Protein AF-A0A3D3ZYC6-F1 (afdb_monomer_lite)

Structure (mmCIF, N/CA/C/O backbone):
data_AF-A0A3D3ZYC6-F1
#
_entry.id   AF-A0A3D3ZYC6-F1
#
loop_
_atom_site.group_PDB
_atom_site.id
_atom_site.type_symbol
_atom_site.label_atom_id
_atom_site.label_alt_id
_atom_site.label_comp_id
_atom_site.label_asym_id
_atom_site.label_entity_id
_atom_site.label_seq_id
_atom_site.pdbx_PDB_ins_code
_atom_site.Cartn_x
_atom_site.Cartn_y
_atom_site.Cartn_z
_atom_site.occupancy
_atom_site.B_iso_or_equiv
_atom_site.auth_seq_id
_atom_site.auth_comp_id
_atom_site.auth_asym_id
_atom_site.auth_atom_id
_atom_site.pdbx_PDB_model_num
ATOM 1 N N . MET A 1 1 ? -6.876 19.469 -10.656 1.00 33.78 1 MET A N 1
ATOM 2 C CA . MET A 1 1 ? -7.066 18.204 -11.402 1.00 33.78 1 MET A CA 1
ATOM 3 C C . MET A 1 1 ? -5.929 17.223 -11.086 1.00 33.78 1 MET A C 1
ATOM 5 O O . MET A 1 1 ? -5.164 16.897 -11.973 1.00 33.78 1 MET A O 1
ATOM 9 N N . GLY A 1 2 ? -5.763 16.805 -9.823 1.00 39.59 2 GLY A N 1
ATOM 10 C CA . GLY A 1 2 ? -4.614 15.968 -9.406 1.00 39.59 2 GLY A CA 1
ATOM 11 C C . GLY A 1 2 ? -4.971 14.742 -8.560 1.00 39.59 2 GLY A C 1
ATOM 12 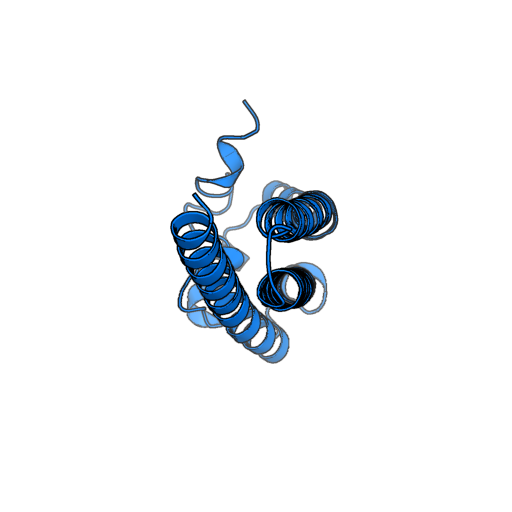O O . GLY A 1 2 ? -4.149 13.850 -8.415 1.00 39.59 2 GLY A O 1
ATOM 13 N N . ALA A 1 3 ? -6.202 14.671 -8.039 1.00 33.22 3 ALA A N 1
ATOM 14 C CA . ALA A 1 3 ? -6.687 13.525 -7.266 1.00 33.22 3 ALA A CA 1
ATOM 15 C C . ALA A 1 3 ? -7.399 12.465 -8.133 1.00 33.22 3 ALA A C 1
ATOM 17 O O . ALA A 1 3 ? -7.475 11.310 -7.737 1.00 33.22 3 ALA A O 1
ATOM 18 N N . MET A 1 4 ? -7.888 12.827 -9.330 1.00 34.09 4 MET A N 1
ATOM 19 C CA . MET A 1 4 ? -8.551 11.867 -10.230 1.00 34.09 4 MET A CA 1
ATOM 20 C C . MET A 1 4 ? -7.578 10.916 -10.946 1.00 34.09 4 MET A C 1
ATOM 22 O O . MET A 1 4 ? -8.004 9.878 -11.424 1.00 34.09 4 MET A O 1
ATOM 26 N N . THR A 1 5 ? -6.274 11.203 -10.961 1.00 46.25 5 THR A N 1
ATOM 27 C CA . THR A 1 5 ? -5.237 10.328 -11.544 1.00 46.25 5 THR A CA 1
ATOM 28 C C . THR A 1 5 ? -4.778 9.191 -10.629 1.00 46.25 5 THR A C 1
ATOM 30 O O . THR A 1 5 ? -4.029 8.337 -11.079 1.00 46.25 5 THR A O 1
ATOM 33 N N . TYR A 1 6 ? -5.216 9.160 -9.365 1.00 44.06 6 TYR A N 1
ATOM 34 C CA . TYR A 1 6 ? -4.921 8.055 -8.440 1.00 44.06 6 TYR A CA 1
ATOM 35 C C . TYR A 1 6 ? -5.923 6.895 -8.539 1.00 44.06 6 TYR A C 1
ATOM 37 O O . TYR A 1 6 ? -5.631 5.805 -8.072 1.00 44.06 6 TYR A O 1
ATOM 45 N N . LEU A 1 7 ? -7.112 7.119 -9.114 1.00 44.06 7 LEU A N 1
ATOM 46 C CA . LEU A 1 7 ? -8.215 6.141 -9.127 1.00 44.06 7 LEU A CA 1
ATOM 47 C C . LEU A 1 7 ? -8.547 5.599 -10.522 1.00 44.06 7 LEU A C 1
ATOM 49 O O . LEU A 1 7 ? -9.369 4.697 -10.659 1.00 44.06 7 LEU A O 1
ATOM 53 N N . THR A 1 8 ? -7.908 6.125 -11.561 1.00 48.75 8 THR A N 1
ATOM 54 C CA . THR A 1 8 ? -8.037 5.631 -12.931 1.00 48.75 8 THR A CA 1
ATOM 55 C C . THR A 1 8 ? -6.655 5.543 -13.536 1.00 48.75 8 THR A C 1
ATOM 57 O O . THR A 1 8 ? -5.907 6.507 -13.398 1.00 48.75 8 THR A O 1
ATOM 60 N N . VAL A 1 9 ? -6.371 4.402 -14.178 1.00 56.62 9 VAL A N 1
ATOM 61 C CA . VAL A 1 9 ? -5.303 4.144 -15.158 1.00 56.62 9 VAL A CA 1
ATOM 62 C C . VAL A 1 9 ? -4.251 5.244 -15.215 1.00 56.62 9 VAL A C 1
ATOM 64 O O . VAL A 1 9 ? -4.515 6.329 -15.739 1.00 56.62 9 VAL A O 1
ATOM 67 N N . LEU A 1 10 ? -3.045 4.931 -14.740 1.00 65.00 10 LEU A N 1
ATOM 68 C CA . LEU A 1 10 ? -1.876 5.786 -14.901 1.00 65.00 10 LEU A CA 1
ATOM 69 C C . LEU A 1 10 ? -1.770 6.207 -16.386 1.00 65.00 10 LEU A C 1
ATOM 71 O O . LEU A 1 10 ? -1.558 5.341 -17.243 1.00 65.00 10 LEU A O 1
ATOM 75 N N . PRO A 1 11 ? -1.964 7.498 -16.733 1.00 66.69 11 PRO A N 1
ATOM 76 C CA . PRO A 1 11 ? -1.914 7.932 -18.122 1.00 66.69 11 PRO A CA 1
ATOM 77 C C . PRO A 1 11 ? -0.541 7.599 -18.704 1.00 66.69 11 PRO A C 1
ATOM 79 O O . PRO A 1 11 ? 0.480 7.997 -18.146 1.00 66.69 11 PRO A O 1
ATOM 82 N N . GLY A 1 12 ? -0.520 6.846 -19.804 1.00 71.50 12 GLY A N 1
ATOM 83 C CA . GLY A 1 12 ? 0.717 6.332 -20.391 1.00 71.50 12 GLY A CA 1
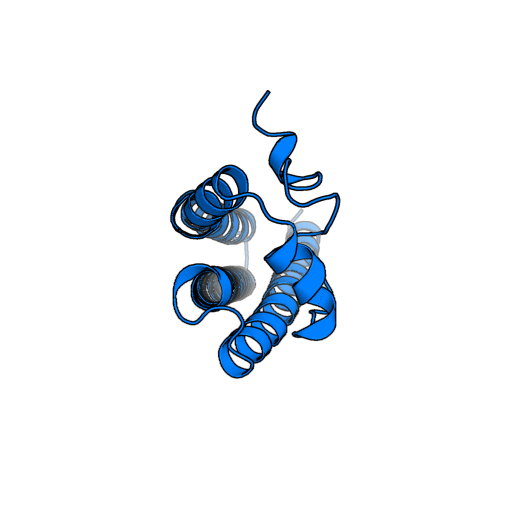ATOM 84 C C . GLY A 1 12 ? 1.121 4.933 -19.922 1.00 71.50 12 GLY A C 1
ATOM 85 O O . GLY A 1 12 ? 2.309 4.648 -19.960 1.00 71.50 12 GLY A O 1
ATOM 86 N N . ALA A 1 13 ? 0.175 4.097 -19.478 1.00 76.12 13 ALA A N 1
ATOM 87 C CA . ALA A 1 13 ? 0.337 2.649 -19.280 1.00 76.12 13 ALA A CA 1
ATOM 88 C C . ALA A 1 13 ? -0.701 1.825 -20.084 1.00 76.12 13 ALA A C 1
ATOM 90 O O . ALA A 1 13 ? -1.139 0.769 -19.637 1.00 76.12 13 ALA A O 1
ATOM 91 N N . ASP A 1 14 ? -1.165 2.349 -21.226 1.00 81.50 14 ASP A N 1
ATOM 92 C CA . ASP A 1 14 ? -2.146 1.726 -22.138 1.00 81.50 14 ASP A CA 1
ATOM 93 C C . ASP A 1 14 ? -3.381 1.091 -21.472 1.00 81.50 14 ASP A C 1
ATOM 95 O O . ASP A 1 14 ? -3.861 0.040 -21.886 1.00 81.50 14 ASP A O 1
ATOM 99 N N . TRP A 1 15 ? -3.945 1.742 -20.448 1.00 78.81 15 TRP A N 1
ATOM 100 C CA . TRP A 1 15 ? -5.125 1.234 -19.725 1.00 78.81 15 TRP A CA 1
ATOM 101 C C . TRP A 1 15 ? -4.895 -0.006 -18.861 1.00 78.81 15 TRP A C 1
ATOM 103 O O . TRP A 1 15 ? -5.851 -0.534 -18.292 1.00 78.81 15 TRP A O 1
ATOM 113 N N . HIS A 1 16 ? -3.643 -0.418 -18.665 1.00 85.31 16 HIS A N 1
ATOM 114 C CA . HIS A 1 16 ? -3.300 -1.458 -17.707 1.00 85.31 16 HIS A CA 1
ATOM 115 C C . HIS A 1 16 ? -3.315 -0.937 -16.267 1.00 85.31 16 HIS A C 1
ATOM 117 O O . HIS A 1 16 ? -2.916 0.194 -15.975 1.00 85.31 16 HIS A O 1
ATOM 123 N N . TRP A 1 17 ? -3.785 -1.792 -15.359 1.00 84.25 17 TRP A N 1
ATOM 124 C CA . TRP A 1 17 ? -3.798 -1.498 -13.934 1.00 84.25 17 TRP A CA 1
ATOM 125 C C . TRP A 1 17 ? -2.381 -1.554 -13.359 1.00 84.25 17 TRP A C 1
ATOM 127 O O . TRP A 1 17 ? -1.625 -2.469 -13.694 1.00 84.25 17 TRP A O 1
ATOM 137 N N . PRO A 1 18 ? -2.014 -0.598 -12.489 1.00 89.00 18 PRO A N 1
ATOM 138 C CA . PRO A 1 18 ? -0.794 -0.709 -11.713 1.00 89.00 18 PRO A CA 1
ATOM 139 C C . PRO A 1 18 ? -0.868 -1.895 -10.732 1.00 89.00 18 PRO A C 1
ATOM 141 O O . PRO A 1 18 ? -1.964 -2.241 -10.277 1.00 89.00 18 PRO A O 1
ATOM 144 N N . PRO A 1 19 ? 0.278 -2.505 -10.382 1.00 91.12 19 PRO A N 1
ATOM 145 C CA . PRO A 1 19 ? 0.326 -3.727 -9.578 1.00 91.12 19 PRO A CA 1
ATOM 146 C C . PRO A 1 19 ? -0.418 -3.631 -8.234 1.00 91.12 19 PRO A C 1
ATOM 148 O O . PRO A 1 19 ? -1.109 -4.566 -7.831 1.00 91.12 19 PRO A O 1
ATOM 151 N N . ASP A 1 20 ? -0.360 -2.474 -7.579 1.00 88.44 20 ASP A N 1
ATOM 152 C CA . ASP A 1 20 ? -0.947 -2.201 -6.264 1.00 88.44 20 ASP A CA 1
ATOM 153 C C . ASP A 1 20 ? -2.488 -2.204 -6.234 1.00 88.44 20 ASP A C 1
ATOM 155 O O . ASP A 1 20 ? -3.071 -2.233 -5.146 1.00 88.44 20 ASP A O 1
ATOM 159 N N . PHE A 1 21 ? -3.150 -2.239 -7.400 1.00 87.81 21 PHE A N 1
ATOM 160 C CA . PHE A 1 21 ? -4.613 -2.316 -7.544 1.00 87.81 21 PHE A CA 1
ATOM 161 C C . PHE A 1 21 ? -5.150 -3.742 -7.729 1.00 87.81 21 PHE A C 1
ATOM 163 O O . PHE A 1 21 ? -6.365 -3.956 -7.764 1.00 87.81 21 PHE A O 1
ATOM 170 N N . HIS A 1 22 ? -4.278 -4.742 -7.832 1.00 90.00 22 HIS A N 1
ATOM 171 C CA . HIS A 1 22 ? -4.683 -6.133 -7.999 1.00 90.00 22 HIS A CA 1
ATOM 172 C C . HIS A 1 22 ? -5.039 -6.762 -6.644 1.00 90.00 22 HIS A C 1
ATOM 174 O O . HIS A 1 22 ? -4.189 -7.344 -5.973 1.00 90.00 22 HIS A O 1
ATOM 180 N N . LEU A 1 23 ? -6.314 -6.687 -6.240 1.00 86.88 23 LEU A N 1
ATOM 181 C CA . LEU A 1 23 ? -6.787 -7.181 -4.931 1.00 86.88 23 LEU A CA 1
ATOM 182 C C . LEU A 1 23 ? -6.403 -8.638 -4.629 1.00 86.88 23 LEU A C 1
ATOM 184 O O . LEU A 1 23 ? -6.118 -8.984 -3.485 1.00 86.88 23 LEU A O 1
ATOM 188 N N . THR A 1 24 ? -6.426 -9.497 -5.647 1.00 89.88 24 THR A N 1
ATOM 189 C CA . THR A 1 24 ? -6.095 -10.926 -5.535 1.00 89.88 24 THR A CA 1
ATOM 190 C C . THR A 1 24 ? -4.622 -11.218 -5.823 1.00 89.88 24 THR A C 1
ATOM 192 O O . THR A 1 24 ? -4.253 -12.377 -5.988 1.00 89.88 24 THR A O 1
ATOM 195 N N . GLY A 1 25 ? -3.795 -10.176 -5.919 1.00 90.31 25 GLY A N 1
ATOM 196 C CA . GLY A 1 25 ? -2.423 -10.256 -6.393 1.00 90.31 25 GLY A CA 1
ATOM 197 C C . GLY A 1 25 ? -2.321 -10.462 -7.909 1.00 90.31 25 GLY A C 1
ATOM 198 O O . GLY A 1 25 ? -3.313 -10.455 -8.642 1.00 90.31 25 GLY A O 1
ATOM 199 N N . TYR A 1 26 ? -1.086 -10.613 -8.373 1.00 93.19 26 TYR A N 1
ATOM 200 C CA . TYR A 1 26 ? -0.692 -10.764 -9.776 1.00 93.19 26 TYR A CA 1
ATOM 201 C C . TYR A 1 26 ? 0.553 -11.652 -9.907 1.00 93.19 26 TYR A C 1
ATOM 203 O O . TYR A 1 26 ? 1.192 -11.987 -8.923 1.00 93.19 26 TYR A O 1
ATOM 211 N N . ASP A 1 27 ? 0.926 -12.015 -11.120 1.00 92.12 27 ASP A N 1
ATOM 212 C CA . ASP A 1 27 ? 2.170 -12.714 -11.435 1.00 92.12 27 ASP A CA 1
ATOM 213 C C . ASP A 1 27 ? 2.951 -11.955 -12.518 1.00 92.12 27 ASP A C 1
ATOM 215 O O . ASP A 1 27 ? 2.525 -10.907 -13.013 1.00 92.12 27 ASP A O 1
ATOM 219 N N . ALA A 1 28 ? 4.112 -12.485 -12.905 1.00 89.81 28 ALA A N 1
ATOM 220 C CA . ALA A 1 28 ? 4.941 -11.856 -13.926 1.00 89.81 28 ALA A CA 1
ATOM 221 C C . ALA A 1 28 ? 4.233 -11.758 -15.289 1.00 89.81 28 ALA A C 1
ATOM 223 O O . ALA A 1 28 ? 4.447 -10.792 -16.019 1.00 89.81 28 ALA A O 1
ATOM 224 N N . GLN A 1 29 ? 3.375 -12.726 -15.633 1.00 90.81 29 GLN A N 1
ATOM 225 C CA . GLN A 1 29 ? 2.670 -12.741 -16.916 1.00 90.81 29 GLN A CA 1
ATOM 226 C C . GLN A 1 29 ? 1.576 -11.675 -16.972 1.00 90.81 29 GLN A C 1
ATOM 228 O O . GLN A 1 29 ? 1.454 -10.963 -17.966 1.00 90.81 29 GLN A O 1
ATOM 233 N N . SER A 1 30 ? 0.803 -11.540 -15.900 1.00 90.19 30 SER A N 1
ATOM 234 C CA . SER A 1 30 ? -0.291 -10.575 -15.794 1.00 90.19 30 SER A CA 1
ATOM 235 C C . SER A 1 30 ? 0.195 -9.136 -15.643 1.00 90.19 30 SER A C 1
ATOM 237 O O . SER A 1 30 ? -0.500 -8.234 -16.111 1.00 90.19 30 SER A O 1
ATOM 239 N N . ILE A 1 31 ? 1.385 -8.904 -15.070 1.00 91.62 31 ILE A N 1
ATOM 240 C CA . ILE A 1 31 ? 1.952 -7.553 -14.932 1.00 91.62 31 ILE A CA 1
ATOM 241 C C . ILE A 1 31 ? 2.849 -7.121 -16.101 1.00 91.62 31 ILE A C 1
ATOM 243 O O . ILE A 1 31 ? 3.072 -5.925 -16.295 1.00 91.62 31 ILE A O 1
ATOM 247 N N . ALA A 1 32 ? 3.330 -8.058 -16.926 1.00 90.94 32 ALA A N 1
ATOM 248 C CA . ALA A 1 32 ? 4.171 -7.744 -18.082 1.00 90.94 32 ALA A CA 1
ATOM 249 C C . ALA A 1 32 ? 3.551 -6.714 -19.052 1.00 90.94 32 ALA A C 1
ATOM 251 O O . ALA A 1 32 ? 4.284 -5.823 -19.482 1.00 90.94 32 ALA A O 1
ATOM 252 N N . PRO A 1 33 ? 2.242 -6.750 -19.384 1.00 90.38 33 PRO A N 1
ATOM 253 C CA . PRO A 1 33 ? 1.630 -5.727 -20.232 1.00 90.38 33 PRO A CA 1
ATOM 254 C C . PRO A 1 33 ? 1.764 -4.315 -19.653 1.00 90.38 33 PRO A C 1
ATOM 256 O O . PRO A 1 33 ? 2.159 -3.402 -20.370 1.00 90.38 33 PRO A O 1
ATOM 259 N N . PHE A 1 34 ? 1.538 -4.145 -18.345 1.00 90.19 34 PHE A N 1
ATOM 260 C CA . PHE A 1 34 ? 1.744 -2.866 -17.659 1.00 90.19 34 PHE A CA 1
ATOM 261 C C . PHE A 1 34 ? 3.212 -2.430 -17.719 1.00 90.19 34 PHE A C 1
ATOM 263 O O . PHE A 1 34 ? 3.510 -1.307 -18.122 1.00 90.19 34 PHE A O 1
ATOM 270 N N . ALA A 1 35 ? 4.134 -3.327 -17.359 1.00 89.38 35 ALA A N 1
ATOM 271 C CA . ALA A 1 35 ? 5.564 -3.025 -17.320 1.00 89.38 35 ALA A CA 1
ATOM 272 C C . ALA A 1 35 ? 6.146 -2.676 -18.702 1.00 89.38 35 ALA A C 1
ATOM 274 O O . ALA A 1 35 ? 7.085 -1.887 -18.787 1.00 89.38 35 ALA A O 1
ATOM 275 N N . ASN A 1 36 ? 5.577 -3.232 -19.775 1.00 89.56 36 ASN A N 1
ATOM 276 C CA . ASN A 1 36 ? 5.995 -2.968 -21.151 1.00 89.56 36 ASN A CA 1
ATOM 277 C C . ASN A 1 36 ? 5.328 -1.724 -21.754 1.00 89.56 36 ASN A C 1
ATOM 279 O O . ASN A 1 36 ? 5.941 -1.052 -22.580 1.00 89.56 36 ASN A O 1
ATOM 283 N N . ALA A 1 37 ? 4.085 -1.425 -21.366 1.00 89.69 37 ALA A N 1
ATOM 284 C CA . ALA A 1 37 ? 3.324 -0.292 -21.892 1.00 89.69 37 ALA A CA 1
ATOM 285 C C . ALA A 1 37 ? 3.609 1.027 -21.160 1.00 89.69 37 ALA A C 1
ATOM 287 O O . ALA A 1 37 ? 3.304 2.102 -21.678 1.00 89.69 37 ALA A O 1
ATOM 288 N N . ILE A 1 38 ? 4.163 0.970 -19.944 1.00 88.31 38 ILE A N 1
ATOM 289 C CA . ILE A 1 38 ? 4.399 2.171 -19.147 1.00 88.31 38 ILE A CA 1
ATOM 290 C C . ILE A 1 38 ? 5.462 3.075 -19.792 1.00 88.31 38 ILE A C 1
ATOM 292 O O . ILE A 1 38 ? 6.644 2.746 -19.889 1.00 88.31 38 ILE A O 1
ATOM 296 N N . SER A 1 39 ? 5.039 4.266 -20.206 1.00 88.75 39 SER A N 1
ATOM 297 C CA . SER A 1 39 ? 5.921 5.323 -20.698 1.00 88.75 39 SER A CA 1
ATOM 298 C C . SER A 1 39 ? 6.917 5.763 -19.623 1.00 88.75 39 SER A C 1
ATOM 300 O O . SER A 1 39 ? 6.638 5.705 -18.426 1.00 88.75 39 SER A O 1
ATOM 302 N N . GLU A 1 40 ? 8.076 6.277 -20.033 1.00 87.25 40 GLU A N 1
ATOM 303 C CA . GLU A 1 40 ? 9.120 6.732 -19.104 1.00 87.25 40 GLU A CA 1
ATOM 304 C C . GLU A 1 40 ? 8.624 7.824 -18.137 1.00 87.25 40 GLU A C 1
ATOM 306 O O . GLU A 1 40 ? 8.932 7.804 -16.940 1.00 87.25 40 GLU A O 1
ATOM 311 N N . GLN A 1 41 ? 7.792 8.747 -18.630 1.00 85.06 41 GLN A N 1
ATOM 312 C CA . GLN A 1 41 ? 7.188 9.797 -17.812 1.00 85.06 41 GLN A CA 1
ATOM 313 C C . GLN A 1 41 ? 6.230 9.220 -16.759 1.00 85.06 41 GLN A C 1
ATOM 315 O O . GLN A 1 41 ? 6.275 9.618 -15.588 1.00 85.06 41 GLN A O 1
ATOM 320 N N . ALA A 1 42 ? 5.377 8.274 -17.161 1.00 86.31 42 ALA A N 1
ATOM 321 C CA . ALA A 1 42 ? 4.450 7.598 -16.262 1.00 86.31 42 ALA A CA 1
ATOM 322 C C . ALA A 1 42 ? 5.207 6.758 -15.228 1.00 86.31 42 ALA A C 1
ATOM 324 O O . ALA A 1 42 ? 4.929 6.862 -14.035 1.00 86.31 42 ALA A O 1
ATOM 325 N N . ARG A 1 43 ? 6.242 6.025 -15.654 1.00 87.81 43 ARG A N 1
ATOM 326 C CA . ARG A 1 43 ? 7.135 5.259 -14.779 1.00 87.81 43 ARG A CA 1
ATOM 327 C C . ARG A 1 43 ? 7.798 6.167 -13.750 1.00 87.81 43 ARG A C 1
ATOM 329 O O . ARG A 1 43 ? 7.709 5.896 -12.562 1.00 87.81 43 ARG A O 1
ATOM 336 N N . THR A 1 44 ? 8.361 7.302 -14.153 1.00 87.94 44 THR A N 1
ATOM 337 C CA . THR A 1 44 ? 8.965 8.263 -13.210 1.00 87.94 44 THR A CA 1
ATOM 338 C C . THR A 1 44 ? 7.947 8.787 -12.194 1.00 87.94 44 THR A C 1
ATOM 340 O O . THR A 1 44 ? 8.232 8.851 -10.997 1.00 87.94 44 THR A O 1
ATOM 343 N N . THR A 1 45 ? 6.738 9.114 -12.653 1.00 87.44 45 THR A N 1
ATOM 344 C CA . THR A 1 45 ? 5.647 9.580 -11.783 1.00 87.44 45 THR A CA 1
ATOM 345 C C . THR A 1 45 ? 5.237 8.498 -10.788 1.00 87.44 45 THR A C 1
ATOM 347 O O . THR A 1 45 ? 5.114 8.774 -9.596 1.00 87.44 45 THR A O 1
ATOM 350 N N . TYR A 1 46 ? 5.104 7.255 -11.247 1.00 88.62 46 TYR A N 1
ATOM 351 C CA . TYR A 1 46 ? 4.782 6.115 -10.398 1.00 88.62 46 TYR A CA 1
ATOM 352 C C . TYR A 1 46 ? 5.880 5.840 -9.360 1.00 88.62 46 TYR A C 1
ATOM 354 O O . TYR A 1 46 ? 5.588 5.607 -8.192 1.00 88.62 46 TYR A O 1
ATOM 362 N N . GLY A 1 47 ? 7.154 6.004 -9.722 1.00 90.19 47 GLY A N 1
ATOM 363 C CA . GLY A 1 47 ? 8.263 5.929 -8.766 1.00 90.19 47 GLY A CA 1
ATOM 364 C C . GLY A 1 47 ? 8.177 6.983 -7.651 1.00 90.19 47 GLY A C 1
ATOM 365 O O . GLY A 1 47 ? 8.480 6.690 -6.493 1.00 90.19 47 GLY A O 1
ATOM 366 N N . VAL A 1 48 ? 7.724 8.205 -7.960 1.00 89.31 48 VAL A N 1
ATOM 367 C CA . VAL A 1 48 ? 7.485 9.262 -6.954 1.00 89.31 48 VAL A CA 1
ATOM 368 C C . VAL A 1 48 ? 6.298 8.922 -6.052 1.00 89.31 48 VAL A C 1
ATOM 370 O O . VAL A 1 48 ? 6.356 9.182 -4.847 1.00 89.31 48 VAL A O 1
ATOM 373 N N . ILE A 1 49 ? 5.244 8.336 -6.621 1.00 89.62 49 ILE A N 1
ATOM 374 C CA . ILE A 1 49 ? 4.067 7.862 -5.887 1.00 89.62 49 ILE A CA 1
ATOM 375 C C . ILE A 1 49 ? 4.496 6.843 -4.824 1.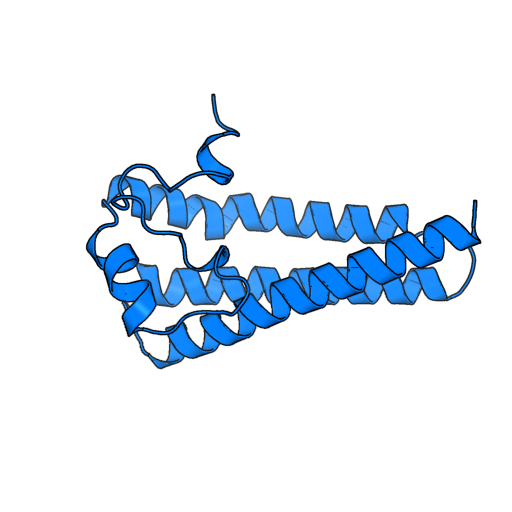00 89.62 49 ILE A C 1
ATOM 377 O O . ILE A 1 49 ? 4.416 7.157 -3.633 1.00 89.62 49 ILE A O 1
ATOM 381 N N . LEU A 1 50 ? 5.119 5.740 -5.248 1.00 90.81 50 LEU A N 1
ATOM 382 C CA . LEU A 1 50 ? 5.544 4.646 -4.368 1.00 90.81 50 LEU A CA 1
ATOM 383 C C . LEU A 1 50 ? 6.534 5.103 -3.285 1.00 90.81 50 LEU A C 1
ATOM 385 O O . LEU A 1 50 ? 6.449 4.706 -2.123 1.00 90.81 50 LEU A O 1
ATOM 389 N N . SER A 1 51 ? 7.502 5.950 -3.652 1.00 89.75 51 SER A N 1
ATOM 390 C CA . SER A 1 51 ? 8.598 6.324 -2.745 1.00 89.75 51 SER A CA 1
ATOM 391 C C . SER A 1 51 ? 8.260 7.459 -1.776 1.00 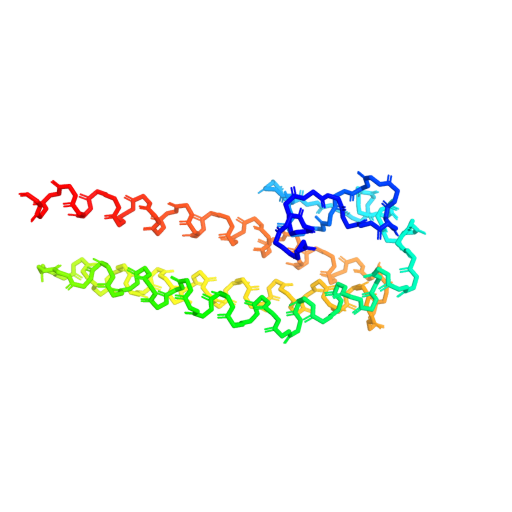89.75 51 SER A C 1
ATOM 393 O O . SER A 1 51 ? 8.894 7.570 -0.719 1.00 89.75 51 SER A O 1
ATOM 395 N N . ARG A 1 52 ? 7.298 8.328 -2.113 1.00 89.69 52 ARG A N 1
ATOM 396 C CA . ARG A 1 52 ? 6.994 9.534 -1.326 1.00 89.69 52 ARG A CA 1
ATOM 397 C C . ARG A 1 52 ? 5.527 9.670 -0.979 1.00 89.69 52 ARG A C 1
ATOM 399 O O . ARG A 1 52 ? 5.214 9.825 0.200 1.00 89.69 52 ARG A O 1
ATOM 406 N N . ILE A 1 53 ? 4.656 9.694 -1.982 1.00 89.75 53 ILE A N 1
ATOM 407 C CA . ILE A 1 53 ? 3.259 10.077 -1.766 1.00 89.75 53 ILE A CA 1
ATOM 408 C C . ILE A 1 53 ? 2.543 8.985 -0.975 1.00 89.75 53 ILE A C 1
ATOM 410 O O . ILE A 1 53 ? 1.974 9.287 0.076 1.00 89.75 53 ILE A O 1
ATOM 414 N N . ASP A 1 54 ? 2.678 7.729 -1.395 1.00 90.50 54 ASP A N 1
ATOM 415 C CA . ASP A 1 54 ? 2.065 6.599 -0.701 1.00 90.50 54 AS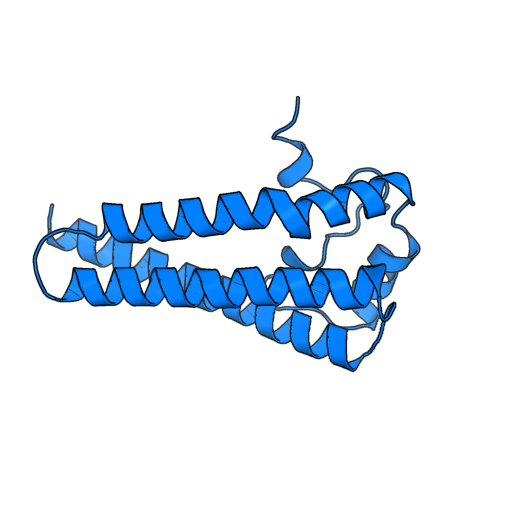P A CA 1
ATOM 416 C C . ASP A 1 54 ? 2.615 6.470 0.711 1.00 90.50 54 ASP A C 1
ATOM 418 O O . ASP A 1 54 ? 1.857 6.319 1.661 1.00 90.50 54 ASP A O 1
ATOM 422 N N . ARG A 1 55 ? 3.924 6.661 0.901 1.00 91.62 55 ARG A N 1
ATOM 423 C CA . ARG A 1 55 ? 4.529 6.630 2.238 1.00 91.62 55 ARG A CA 1
ATOM 424 C C . ARG A 1 55 ? 3.866 7.610 3.207 1.00 91.62 55 ARG A C 1
ATOM 426 O O . ARG A 1 55 ? 3.627 7.258 4.362 1.00 91.62 55 ARG A O 1
ATOM 433 N N . VAL A 1 56 ? 3.585 8.834 2.762 1.00 93.69 56 VAL A N 1
ATOM 434 C CA . VAL A 1 56 ? 2.882 9.828 3.585 1.00 93.69 56 VAL A CA 1
ATOM 435 C C . VAL A 1 56 ? 1.431 9.405 3.801 1.00 93.69 56 VAL A C 1
ATOM 437 O O . VAL A 1 56 ? 0.957 9.424 4.937 1.00 93.69 56 VAL A O 1
ATOM 440 N N . PHE A 1 57 ? 0.745 8.986 2.737 1.00 92.88 57 PHE A N 1
ATOM 441 C CA . PHE A 1 57 ? -0.654 8.575 2.787 1.00 92.88 57 PHE A CA 1
ATOM 442 C C . PHE A 1 57 ? -0.888 7.384 3.728 1.00 92.88 57 PHE A C 1
ATOM 444 O O . PHE A 1 57 ? -1.731 7.476 4.616 1.00 92.88 57 PHE A O 1
ATOM 451 N N . ILE A 1 58 ? -0.110 6.309 3.602 1.00 94.75 58 ILE A N 1
ATOM 452 C CA . ILE A 1 58 ? -0.209 5.078 4.400 1.00 94.75 58 ILE A CA 1
ATOM 453 C C . ILE A 1 58 ? -0.019 5.379 5.884 1.00 94.75 58 ILE A C 1
ATOM 455 O O . ILE A 1 58 ? -0.797 4.926 6.724 1.00 94.75 58 ILE A O 1
ATOM 459 N N . VAL A 1 59 ? 0.998 6.177 6.223 1.00 96.12 59 VAL A N 1
ATOM 460 C CA . VAL A 1 59 ? 1.259 6.567 7.613 1.00 96.12 59 VAL A CA 1
ATOM 461 C C . VAL A 1 59 ? 0.103 7.405 8.154 1.00 96.12 59 VAL A C 1
ATOM 463 O O . VAL A 1 59 ? -0.367 7.150 9.263 1.00 96.12 59 VAL A O 1
ATOM 466 N N . MET A 1 60 ? -0.399 8.369 7.378 1.00 97.19 60 MET A N 1
ATOM 467 C CA . MET A 1 60 ? -1.561 9.167 7.773 1.00 97.19 60 MET A CA 1
ATOM 468 C C . MET A 1 60 ? -2.817 8.309 7.950 1.00 97.19 60 MET A C 1
ATOM 470 O O . MET A 1 60 ? -3.533 8.493 8.931 1.00 97.19 60 MET A O 1
ATOM 474 N N . LEU A 1 61 ? -3.069 7.352 7.055 1.00 96.19 61 LEU A N 1
ATOM 475 C CA . LEU A 1 61 ? -4.211 6.444 7.123 1.00 96.19 61 LEU A CA 1
ATOM 476 C C . LEU A 1 61 ? -4.123 5.526 8.347 1.00 96.19 61 LEU A C 1
ATOM 478 O O . LEU A 1 61 ? -5.100 5.382 9.080 1.00 96.19 61 LEU A O 1
ATOM 482 N N . ALA A 1 62 ? -2.952 4.953 8.623 1.00 97.25 62 ALA A N 1
ATOM 483 C CA . ALA A 1 62 ? -2.735 4.122 9.802 1.00 97.25 62 ALA A CA 1
ATOM 484 C C . ALA A 1 62 ? -2.903 4.913 11.107 1.00 97.25 62 ALA A C 1
ATOM 486 O O . ALA A 1 62 ? -3.581 4.452 12.028 1.00 97.25 62 ALA A O 1
ATOM 487 N N . LEU A 1 63 ? -2.359 6.133 11.174 1.00 97.44 63 LEU A N 1
ATOM 488 C CA . LEU A 1 63 ? -2.566 7.036 12.308 1.00 97.44 63 LEU A CA 1
ATOM 489 C C . LEU A 1 63 ? -4.042 7.399 12.469 1.00 97.44 63 LEU A C 1
ATOM 491 O O . LEU A 1 63 ? -4.562 7.359 13.581 1.00 97.44 63 LEU A O 1
ATOM 495 N N . TRP A 1 64 ? -4.731 7.708 11.372 1.00 97.19 64 TRP A N 1
ATOM 496 C CA . TRP A 1 64 ? -6.160 7.998 11.380 1.00 97.19 64 TRP A CA 1
ATOM 497 C C . TRP A 1 64 ? -6.963 6.813 11.931 1.00 97.19 64 TRP A C 1
ATOM 499 O O . TRP A 1 64 ? -7.745 7.002 12.860 1.00 97.19 64 TRP A O 1
ATOM 509 N N . MET A 1 65 ? -6.716 5.586 11.457 1.00 96.50 65 MET A N 1
ATOM 510 C CA . MET A 1 65 ? -7.388 4.380 11.964 1.00 96.50 65 MET A CA 1
ATOM 511 C C . MET A 1 65 ? -7.122 4.158 13.458 1.00 96.50 65 MET A C 1
ATOM 513 O O . MET A 1 65 ? -8.056 3.893 14.219 1.00 96.50 65 MET A O 1
ATOM 517 N N . ALA A 1 66 ? -5.869 4.310 13.895 1.00 96.00 66 ALA A N 1
ATOM 518 C CA . ALA A 1 66 ? -5.490 4.159 15.295 1.00 96.00 66 ALA A CA 1
ATOM 519 C C . ALA A 1 66 ? -6.169 5.207 16.193 1.00 96.00 66 ALA A C 1
ATOM 521 O O . ALA A 1 66 ? -6.699 4.854 17.245 1.00 96.00 66 ALA A O 1
ATOM 522 N N . LEU A 1 67 ? -6.200 6.476 15.769 1.00 95.56 67 LEU A N 1
ATOM 523 C CA . LEU A 1 67 ? -6.818 7.582 16.508 1.00 95.56 67 LEU A CA 1
ATOM 524 C C . LEU A 1 67 ? -8.346 7.470 16.553 1.00 95.56 67 LEU A C 1
ATOM 526 O O . LEU A 1 67 ? -8.941 7.665 17.611 1.00 95.56 67 LEU A O 1
ATOM 530 N N . PHE A 1 68 ? -8.995 7.112 15.444 1.00 93.25 68 PHE A N 1
ATOM 531 C CA . PHE A 1 68 ? -10.445 6.894 15.418 1.00 93.25 68 PHE A CA 1
ATOM 532 C C . PHE A 1 68 ? -10.856 5.697 16.280 1.00 93.25 68 PHE A C 1
ATOM 534 O O . PHE A 1 68 ? -11.866 5.759 16.982 1.00 93.25 68 PHE A O 1
ATOM 541 N N . GLY A 1 69 ? -10.046 4.636 16.287 1.00 91.56 69 GLY A N 1
ATOM 542 C CA . GLY A 1 69 ? -10.216 3.486 17.174 1.00 91.56 69 GLY A CA 1
ATOM 543 C C . GLY A 1 69 ? -9.868 3.762 18.639 1.00 91.56 69 GLY A C 1
ATOM 544 O O . GLY A 1 69 ? -10.117 2.906 19.492 1.00 91.56 69 GLY A O 1
ATOM 545 N N . TRP A 1 70 ? -9.321 4.940 18.963 1.00 92.31 70 TRP A N 1
ATOM 546 C CA . TRP A 1 70 ? -8.796 5.277 20.287 1.00 92.31 70 TRP A CA 1
ATOM 547 C C . TRP A 1 70 ? -9.889 5.639 21.301 1.00 92.31 70 TRP A C 1
ATOM 549 O O . TRP A 1 70 ? -9.941 6.737 21.856 1.00 92.31 70 TRP A O 1
ATOM 559 N N . ARG A 1 71 ? -10.802 4.701 21.555 1.00 87.88 71 ARG A N 1
ATOM 560 C CA . ARG A 1 71 ? -11.917 4.854 22.499 1.00 87.88 71 ARG A CA 1
ATOM 561 C C . ARG A 1 71 ? -12.122 3.568 23.293 1.00 87.88 71 ARG A C 1
ATOM 563 O O . ARG A 1 71 ? -11.952 2.475 22.761 1.00 87.88 71 ARG A O 1
ATOM 570 N N . GLY A 1 72 ? -12.538 3.698 24.552 1.00 75.31 72 GLY A N 1
ATOM 571 C CA . GLY A 1 72 ? -12.964 2.562 25.372 1.00 75.31 72 GLY A CA 1
ATOM 572 C C . GLY A 1 72 ? -11.840 1.596 25.783 1.00 75.31 72 GLY A C 1
ATOM 573 O O . GLY A 1 72 ? -10.769 2.022 26.217 1.00 75.31 72 GLY A O 1
ATOM 574 N N . ASN A 1 73 ? -12.148 0.295 25.707 1.00 84.31 73 ASN A N 1
ATOM 575 C CA . ASN A 1 73 ? -11.410 -0.836 26.291 1.00 84.31 73 ASN A CA 1
ATOM 576 C C . ASN A 1 73 ? -10.136 -1.233 25.494 1.00 84.31 73 ASN A C 1
ATOM 578 O O . ASN A 1 73 ? -9.734 -0.555 24.550 1.00 84.31 73 ASN A O 1
ATOM 582 N N . TRP A 1 74 ? -9.512 -2.363 25.851 1.00 91.62 74 TRP A N 1
ATOM 583 C CA . TRP A 1 74 ? -8.285 -2.929 25.270 1.00 91.62 74 TRP A CA 1
ATOM 584 C C . TRP A 1 74 ? -8.281 -3.045 23.735 1.00 91.62 74 TRP A C 1
ATOM 586 O O . TRP A 1 74 ? -7.213 -3.008 23.127 1.00 91.62 74 TRP A O 1
ATOM 596 N N . VAL A 1 75 ? -9.459 -3.106 23.102 1.00 91.62 75 VAL A N 1
ATOM 597 C CA . VAL A 1 75 ? -9.646 -3.143 21.640 1.00 91.62 75 VAL A CA 1
ATOM 598 C C . VAL A 1 75 ? -8.942 -1.977 20.929 1.00 91.62 75 VAL A C 1
ATOM 600 O O . VAL A 1 75 ? -8.461 -2.155 19.813 1.00 91.62 75 VAL A O 1
ATOM 603 N N . ARG A 1 76 ? -8.771 -0.817 21.583 1.00 93.19 76 ARG A N 1
ATOM 604 C CA . ARG A 1 76 ? -8.005 0.316 21.025 1.00 93.19 76 ARG A CA 1
ATOM 605 C C . ARG A 1 76 ? -6.562 -0.052 20.662 1.00 93.19 76 ARG A C 1
ATOM 607 O O . ARG A 1 76 ? -6.061 0.371 19.626 1.00 93.19 76 ARG A O 1
ATOM 614 N N . TYR A 1 77 ? -5.906 -0.868 21.491 1.00 95.06 77 TYR A N 1
ATOM 615 C CA . TYR A 1 77 ? -4.534 -1.315 21.249 1.00 95.06 77 TYR A CA 1
ATOM 616 C C . TYR A 1 77 ? -4.484 -2.343 20.126 1.00 95.06 77 TYR A C 1
ATOM 618 O O . TYR A 1 77 ? -3.541 -2.353 19.343 1.00 95.06 77 TYR A O 1
ATOM 626 N N . PHE A 1 78 ? -5.523 -3.170 20.018 1.00 94.94 78 PHE A N 1
ATOM 627 C CA . PHE A 1 78 ? -5.653 -4.125 18.929 1.00 94.94 78 PHE A CA 1
ATOM 628 C C . PHE A 1 78 ? -5.842 -3.418 17.578 1.00 94.94 78 PHE A C 1
ATOM 630 O O . PHE A 1 78 ? -5.130 -3.736 16.631 1.00 94.94 78 PHE A O 1
ATOM 637 N N . ILE A 1 79 ? -6.709 -2.400 17.498 1.00 95.94 79 ILE A N 1
ATOM 638 C CA . ILE A 1 79 ? -6.877 -1.575 16.286 1.00 95.94 79 ILE A CA 1
ATOM 639 C C . ILE A 1 79 ? -5.576 -0.848 15.937 1.00 95.94 79 ILE A C 1
ATOM 641 O O . ILE A 1 79 ? -5.154 -0.884 14.785 1.00 95.94 79 ILE A O 1
ATOM 645 N N . ALA A 1 80 ? -4.912 -0.226 16.917 1.00 96.69 80 ALA A N 1
ATOM 646 C CA . ALA A 1 80 ? -3.629 0.437 16.685 1.00 96.69 80 ALA A CA 1
ATOM 647 C C . ALA A 1 80 ? -2.557 -0.542 16.171 1.00 96.69 80 ALA A C 1
ATOM 649 O O . ALA A 1 80 ? -1.808 -0.210 15.256 1.00 96.69 80 ALA A O 1
ATOM 650 N N . GLY A 1 81 ? -2.522 -1.764 16.712 1.00 97.06 81 GLY A N 1
ATOM 651 C CA . GLY A 1 81 ? -1.651 -2.837 16.236 1.00 97.06 81 GLY A CA 1
ATOM 652 C C . GLY A 1 81 ? -1.963 -3.261 14.800 1.00 97.06 81 GLY A C 1
ATOM 653 O O . GLY A 1 81 ? -1.050 -3.342 13.984 1.00 97.06 81 GLY A O 1
ATOM 654 N N . LEU A 1 82 ? -3.240 -3.466 14.458 1.00 97.38 82 LEU A N 1
ATOM 655 C CA . LEU A 1 82 ? -3.657 -3.791 13.089 1.00 97.38 82 LEU A CA 1
ATOM 656 C C . LEU A 1 82 ? -3.317 -2.672 12.100 1.00 97.38 82 LEU A C 1
ATOM 658 O O . LEU A 1 82 ? -2.818 -2.957 11.015 1.00 97.38 82 LEU A O 1
ATOM 662 N N . ALA A 1 83 ? -3.523 -1.411 12.484 1.00 97.69 83 ALA A N 1
ATOM 663 C CA . ALA A 1 83 ? -3.165 -0.260 11.664 1.00 97.69 83 ALA A CA 1
ATOM 664 C C . ALA A 1 83 ? -1.648 -0.179 11.420 1.00 97.69 83 ALA A C 1
ATOM 666 O O . ALA A 1 83 ? -1.219 0.101 10.302 1.00 97.69 83 ALA A O 1
ATOM 667 N N . ALA A 1 84 ? -0.834 -0.471 12.440 1.00 97.88 84 ALA A N 1
ATOM 668 C CA . ALA A 1 84 ? 0.619 -0.533 12.306 1.00 97.88 84 ALA A CA 1
ATOM 669 C C . ALA A 1 84 ? 1.072 -1.694 11.404 1.00 97.88 84 ALA A C 1
ATOM 671 O O . ALA A 1 84 ? 1.937 -1.500 10.555 1.00 97.88 84 ALA A O 1
ATOM 672 N N . ILE A 1 85 ? 0.468 -2.880 11.549 1.00 98.00 85 ILE A N 1
ATOM 673 C CA . ILE A 1 85 ? 0.742 -4.042 10.687 1.00 98.00 85 ILE A CA 1
ATOM 674 C C . ILE A 1 85 ? 0.407 -3.717 9.231 1.00 98.00 85 ILE A C 1
ATOM 676 O O . ILE A 1 85 ? 1.244 -3.935 8.359 1.00 98.00 85 ILE A O 1
ATOM 680 N N . TYR A 1 86 ? -0.776 -3.149 8.980 1.00 97.75 86 TYR A N 1
ATOM 681 C CA . TYR A 1 86 ? -1.173 -2.681 7.654 1.00 97.75 86 TYR A CA 1
ATOM 682 C C . TYR A 1 86 ? -0.120 -1.732 7.067 1.00 97.75 86 TYR A C 1
ATOM 684 O O . TYR A 1 86 ? 0.374 -1.980 5.972 1.00 97.75 86 TYR A O 1
ATOM 692 N N . ALA A 1 87 ? 0.295 -0.707 7.820 1.00 97.81 87 ALA A N 1
ATOM 693 C CA . ALA A 1 87 ? 1.284 0.255 7.344 1.00 97.81 87 ALA A CA 1
ATOM 694 C C . ALA A 1 87 ? 2.624 -0.395 6.984 1.00 97.81 87 ALA A C 1
ATOM 696 O O . ALA A 1 87 ? 3.226 -0.047 5.974 1.00 97.81 87 ALA A O 1
ATOM 697 N N . VAL A 1 88 ? 3.104 -1.342 7.795 1.00 98.25 88 VAL A N 1
ATOM 698 C CA . VAL A 1 88 ? 4.359 -2.056 7.518 1.00 98.25 88 VAL A CA 1
ATOM 699 C C . VAL A 1 88 ? 4.251 -2.886 6.241 1.00 98.25 88 VAL A C 1
ATOM 701 O O . VAL A 1 88 ? 5.181 -2.870 5.436 1.00 98.25 88 VAL A O 1
ATOM 704 N N . ILE A 1 89 ? 3.134 -3.589 6.040 1.00 98.00 89 ILE A N 1
ATOM 705 C CA . ILE A 1 89 ? 2.910 -4.410 4.843 1.00 98.00 89 ILE A CA 1
ATOM 706 C C . ILE A 1 89 ? 2.843 -3.527 3.595 1.00 98.00 89 ILE A C 1
ATOM 708 O O . ILE A 1 89 ? 3.542 -3.802 2.627 1.00 98.00 89 ILE A O 1
ATOM 712 N N . ASP A 1 90 ? 2.060 -2.452 3.644 1.00 96.88 90 ASP A N 1
ATOM 713 C CA . ASP A 1 90 ? 1.859 -1.519 2.530 1.00 96.88 90 ASP A CA 1
ATOM 714 C C . ASP A 1 90 ? 3.176 -0.814 2.141 1.00 96.88 90 ASP A C 1
ATOM 716 O O . ASP A 1 90 ? 3.604 -0.830 0.990 1.00 96.88 90 ASP A O 1
ATOM 720 N N . LEU A 1 91 ? 3.947 -0.336 3.126 1.00 97.19 91 LEU A N 1
ATOM 721 C CA . LEU A 1 91 ? 5.279 0.228 2.869 1.00 97.19 91 LEU A CA 1
ATOM 722 C C . LEU A 1 91 ? 6.260 -0.797 2.284 1.00 97.19 91 LEU A C 1
ATOM 724 O O . LEU A 1 91 ? 7.106 -0.435 1.465 1.00 97.19 91 LEU A O 1
ATOM 728 N N . SER A 1 92 ? 6.174 -2.058 2.711 1.00 97.19 92 SER A N 1
ATOM 729 C CA . SER A 1 92 ? 7.014 -3.132 2.171 1.00 97.19 92 SER A CA 1
ATOM 730 C C . SER A 1 92 ? 6.625 -3.473 0.734 1.00 97.19 92 SER A C 1
ATOM 732 O O . SER A 1 92 ? 7.505 -3.718 -0.092 1.00 97.19 92 SER A O 1
ATOM 734 N N . GLU A 1 93 ? 5.329 -3.451 0.418 1.00 96.50 93 GLU A N 1
ATOM 735 C CA . GLU A 1 93 ? 4.820 -3.644 -0.939 1.00 96.50 93 GLU A CA 1
ATOM 736 C C . GLU A 1 93 ? 5.358 -2.564 -1.879 1.00 96.50 93 GLU A C 1
ATOM 738 O O . GLU A 1 93 ? 5.945 -2.898 -2.905 1.00 96.50 93 GLU A O 1
ATOM 743 N N . ASN A 1 94 ? 5.277 -1.288 -1.495 1.00 95.62 94 ASN A N 1
ATOM 744 C CA . ASN A 1 94 ? 5.800 -0.190 -2.311 1.00 95.62 94 ASN A CA 1
ATOM 745 C C . ASN A 1 94 ? 7.288 -0.345 -2.627 1.00 95.62 94 ASN A C 1
ATOM 747 O O . ASN A 1 94 ? 7.726 -0.057 -3.741 1.00 95.62 94 ASN A O 1
ATOM 751 N N . VAL A 1 95 ? 8.077 -0.829 -1.663 1.00 95.81 95 VAL A N 1
ATOM 752 C CA . VAL A 1 95 ? 9.499 -1.131 -1.875 1.00 95.81 95 VAL A CA 1
ATOM 753 C C . VAL A 1 95 ? 9.675 -2.292 -2.854 1.00 95.81 95 VAL A C 1
ATOM 755 O O . VAL A 1 95 ? 10.529 -2.211 -3.737 1.00 95.81 95 VAL A O 1
ATOM 758 N N . ALA A 1 96 ? 8.878 -3.354 -2.731 1.00 95.44 96 ALA A N 1
ATOM 759 C CA . ALA A 1 96 ? 8.937 -4.502 -3.632 1.00 95.44 96 ALA A CA 1
ATOM 760 C C . ALA A 1 96 ? 8.531 -4.120 -5.067 1.00 95.44 96 ALA A C 1
ATOM 762 O O . ALA A 1 96 ? 9.246 -4.464 -6.011 1.00 95.44 96 ALA A O 1
ATOM 763 N N . ILE A 1 97 ? 7.463 -3.332 -5.229 1.00 94.75 97 ILE A N 1
ATOM 764 C CA . ILE A 1 97 ? 7.025 -2.799 -6.524 1.00 94.75 97 ILE A CA 1
ATOM 765 C C . ILE A 1 97 ? 8.096 -1.906 -7.135 1.00 94.75 97 ILE A C 1
ATOM 767 O O . ILE A 1 97 ? 8.478 -2.081 -8.294 1.00 94.75 97 ILE A O 1
ATOM 771 N N . TYR A 1 98 ? 8.647 -0.986 -6.345 1.00 93.81 98 TYR A N 1
ATOM 772 C CA . TYR A 1 98 ? 9.739 -0.137 -6.801 1.00 93.81 98 TYR A CA 1
ATOM 773 C C . TYR A 1 98 ? 10.949 -0.974 -7.247 1.00 93.81 98 TYR A C 1
ATOM 775 O O . TYR A 1 98 ? 11.594 -0.681 -8.252 1.00 93.81 98 TYR A O 1
ATOM 783 N N . ARG A 1 99 ? 11.257 -2.061 -6.539 1.00 93.06 99 ARG A N 1
ATOM 784 C CA . ARG A 1 99 ? 12.380 -2.926 -6.891 1.00 93.06 99 ARG A CA 1
ATOM 785 C C . ARG A 1 99 ? 12.195 -3.583 -8.257 1.00 93.06 99 ARG A C 1
ATOM 787 O O . ARG A 1 99 ? 13.083 -3.419 -9.093 1.00 93.06 99 ARG A O 1
ATOM 794 N N . PHE A 1 100 ? 11.067 -4.254 -8.512 1.00 92.56 100 PHE A N 1
ATOM 795 C CA . PHE A 1 100 ? 10.868 -4.941 -9.797 1.00 92.56 100 PHE A CA 1
ATOM 796 C C . PHE A 1 100 ? 10.554 -3.991 -10.958 1.00 92.56 100 PHE A C 1
ATOM 798 O O . PHE A 1 100 ? 10.674 -4.385 -12.117 1.00 92.56 100 PHE A O 1
ATOM 805 N N . LEU A 1 101 ? 10.173 -2.740 -10.685 1.00 91.00 101 LEU A N 1
ATOM 806 C CA . LEU A 1 101 ? 9.960 -1.737 -11.726 1.00 91.00 101 LEU A CA 1
ATOM 807 C C . LEU A 1 101 ? 11.162 -0.846 -12.000 1.00 91.00 101 LEU A C 1
ATOM 809 O O . LEU A 1 101 ? 11.159 -0.216 -13.048 1.00 91.00 101 LEU A O 1
ATOM 813 N N . PHE A 1 102 ? 12.165 -0.733 -11.128 1.00 91.50 102 PHE A N 1
ATOM 814 C CA . PHE A 1 102 ? 13.256 0.241 -11.317 1.00 91.50 102 PHE A CA 1
ATOM 815 C C . PHE A 1 102 ? 14.661 -0.307 -11.080 1.00 91.50 102 PHE A C 1
ATOM 817 O O . PHE A 1 102 ? 15.600 0.249 -11.642 1.00 91.50 102 PHE A O 1
ATOM 824 N N . VAL A 1 103 ? 14.824 -1.353 -10.268 1.00 90.25 103 VAL A N 1
ATOM 825 C CA . VAL A 1 103 ? 16.144 -1.861 -9.864 1.00 90.25 103 VAL A CA 1
ATOM 826 C C . VAL A 1 103 ? 16.427 -3.191 -10.553 1.00 90.25 103 VAL A C 1
ATOM 828 O O . VAL A 1 103 ? 17.265 -3.257 -11.446 1.00 90.25 103 VAL A O 1
ATOM 831 N N . ASP A 1 104 ? 15.666 -4.219 -10.190 1.00 89.50 104 ASP A N 1
ATOM 832 C CA . ASP A 1 104 ? 15.790 -5.579 -10.708 1.00 89.50 104 ASP A CA 1
ATOM 833 C C . ASP A 1 104 ? 14.597 -5.830 -11.639 1.00 89.50 104 ASP A C 1
ATOM 835 O O . ASP A 1 104 ? 13.610 -6.465 -11.265 1.00 89.50 104 ASP A O 1
ATOM 839 N N . VAL A 1 105 ? 14.634 -5.208 -12.825 1.00 88.44 105 VAL A N 1
ATOM 840 C CA . VAL A 1 105 ? 13.458 -5.089 -13.704 1.00 88.44 105 VAL A CA 1
ATOM 841 C C . VAL A 1 105 ? 12.879 -6.460 -14.049 1.00 88.44 105 VAL A C 1
ATOM 843 O O . VAL A 1 105 ? 13.551 -7.289 -14.657 1.00 88.44 105 VAL A O 1
ATOM 846 N N . MET A 1 106 ? 11.605 -6.652 -13.701 1.00 90.31 106 MET A N 1
ATOM 847 C CA . MET A 1 106 ? 10.843 -7.884 -13.926 1.00 90.31 106 MET A CA 1
ATOM 848 C C . MET A 1 106 ? 11.467 -9.149 -13.302 1.00 90.31 106 MET A C 1
ATOM 850 O O . MET A 1 106 ? 11.203 -10.256 -13.771 1.00 90.31 106 MET A O 1
ATOM 854 N N . ASP A 1 107 ? 12.263 -9.007 -12.235 1.00 92.38 107 ASP A N 1
ATOM 855 C CA . ASP A 1 107 ? 12.772 -10.145 -11.464 1.00 92.38 107 ASP A CA 1
ATOM 856 C C . ASP A 1 107 ? 11.614 -10.968 -10.855 1.00 92.38 107 ASP A C 1
ATOM 858 O O . ASP A 1 107 ? 10.809 -10.418 -10.092 1.00 92.38 107 ASP A O 1
ATOM 862 N N . PRO A 1 108 ? 11.515 -12.283 -11.144 1.00 91.81 108 PRO A N 1
ATOM 863 C CA . PRO A 1 108 ? 10.421 -13.119 -10.656 1.00 91.81 108 PRO A CA 1
ATOM 864 C C . PRO A 1 108 ? 10.284 -13.140 -9.131 1.00 91.81 108 PRO A C 1
ATOM 866 O O . PRO A 1 108 ? 9.163 -13.109 -8.628 1.00 91.81 108 PRO A O 1
ATOM 869 N N . ALA A 1 109 ? 11.398 -13.146 -8.391 1.00 92.50 109 ALA A N 1
ATOM 870 C CA . ALA A 1 109 ? 11.366 -13.203 -6.929 1.00 92.50 109 ALA A CA 1
ATOM 871 C C . ALA A 1 109 ? 10.840 -11.894 -6.315 1.00 92.50 109 ALA A C 1
ATOM 873 O O . ALA A 1 109 ? 10.054 -11.911 -5.360 1.00 92.50 109 ALA A O 1
ATOM 874 N N . ALA A 1 110 ? 11.230 -10.746 -6.877 1.00 92.38 110 ALA A N 1
ATOM 875 C CA . ALA A 1 110 ? 10.688 -9.449 -6.482 1.00 92.38 110 ALA A CA 1
ATOM 876 C C . ALA A 1 110 ? 9.187 -9.324 -6.805 1.00 92.38 110 ALA A C 1
ATOM 878 O O . ALA A 1 110 ? 8.434 -8.796 -5.984 1.00 92.38 110 ALA A O 1
ATOM 879 N N . ILE A 1 111 ? 8.737 -9.854 -7.950 1.00 94.44 111 ILE A N 1
ATOM 880 C CA . ILE A 1 111 ? 7.315 -9.886 -8.329 1.00 94.44 111 ILE A CA 1
ATOM 881 C C . ILE A 1 111 ? 6.508 -10.782 -7.385 1.00 94.44 111 ILE A C 1
ATOM 883 O O . ILE A 1 111 ? 5.464 -10.354 -6.904 1.00 94.44 111 ILE A O 1
ATOM 887 N N . GLU A 1 112 ? 6.987 -11.988 -7.077 1.00 94.88 112 GLU A N 1
ATOM 888 C CA . GLU A 1 112 ? 6.326 -12.918 -6.148 1.00 94.88 112 GLU A CA 1
ATOM 889 C C . GLU A 1 112 ? 6.211 -12.322 -4.737 1.00 94.88 112 GLU A C 1
ATOM 891 O O . GLU A 1 112 ? 5.161 -12.385 -4.094 1.00 94.88 112 GLU A O 1
ATOM 896 N N . THR A 1 113 ? 7.272 -11.658 -4.274 1.00 94.94 113 THR A N 1
ATOM 897 C CA . THR A 1 113 ? 7.250 -10.936 -2.997 1.00 94.94 113 THR A CA 1
ATOM 898 C C . THR A 1 113 ? 6.196 -9.830 -3.013 1.00 94.94 113 THR A C 1
ATOM 900 O O . THR A 1 113 ? 5.394 -9.724 -2.083 1.00 94.94 113 THR A O 1
ATOM 903 N N . ALA A 1 114 ? 6.169 -9.016 -4.072 1.00 95.69 114 ALA A N 1
ATOM 904 C CA . ALA A 1 114 ? 5.205 -7.933 -4.208 1.00 95.69 114 ALA A CA 1
ATOM 905 C C . ALA A 1 114 ? 3.762 -8.461 -4.288 1.00 95.69 114 ALA A C 1
ATOM 907 O O . ALA A 1 114 ? 2.908 -7.964 -3.566 1.00 95.69 114 ALA A O 1
ATOM 908 N N . HIS A 1 115 ? 3.517 -9.537 -5.041 1.00 95.50 115 HIS A N 1
ATOM 909 C CA . HIS A 1 115 ? 2.229 -10.233 -5.125 1.00 95.50 115 HIS A CA 1
ATOM 910 C C . HIS A 1 115 ? 1.656 -10.573 -3.741 1.00 95.50 115 HIS A C 1
ATOM 912 O O . HIS A 1 115 ? 0.523 -10.204 -3.416 1.00 95.50 115 HIS A O 1
ATOM 918 N N . HIS A 1 116 ? 2.442 -11.256 -2.903 1.00 96.75 116 HIS A N 1
ATOM 919 C CA . HIS A 1 116 ? 1.992 -11.651 -1.570 1.00 96.75 116 HIS A CA 1
ATOM 920 C C . HIS A 1 116 ? 1.772 -10.446 -0.652 1.00 96.75 116 HIS A C 1
ATOM 922 O O . HIS A 1 116 ? 0.821 -10.439 0.134 1.00 96.75 116 HIS A O 1
ATOM 928 N N . LEU A 1 117 ? 2.613 -9.415 -0.765 1.00 97.25 117 LEU A N 1
ATOM 929 C CA . LEU A 1 117 ? 2.454 -8.178 -0.006 1.00 97.25 117 LEU A CA 1
ATOM 930 C C . LEU A 1 117 ? 1.199 -7.405 -0.428 1.00 97.25 117 LEU A C 1
ATOM 932 O O . LEU A 1 117 ? 0.479 -6.936 0.450 1.00 97.25 117 LEU A O 1
ATOM 936 N N . THR A 1 118 ? 0.867 -7.345 -1.719 1.00 96.19 118 THR A N 1
ATOM 937 C CA . THR A 1 118 ? -0.371 -6.724 -2.215 1.00 96.19 118 THR A CA 1
ATOM 938 C C . THR A 1 118 ? -1.599 -7.429 -1.640 1.00 96.19 118 THR A C 1
ATOM 940 O O . THR A 1 118 ? -2.487 -6.779 -1.084 1.00 96.19 118 THR A O 1
ATOM 943 N N . MET A 1 119 ? -1.636 -8.767 -1.670 1.00 96.88 119 MET A N 1
ATOM 944 C CA . MET A 1 119 ? -2.727 -9.532 -1.050 1.00 96.88 119 MET A CA 1
ATOM 945 C C . MET A 1 119 ? -2.819 -9.277 0.462 1.00 96.88 119 MET A C 1
ATOM 947 O O . MET A 1 119 ? -3.906 -9.043 0.999 1.00 96.88 119 MET A O 1
ATOM 951 N N . ALA A 1 120 ? -1.681 -9.292 1.160 1.00 96.88 120 ALA A N 1
ATOM 952 C CA . ALA A 1 120 ? -1.619 -9.069 2.601 1.00 96.88 120 ALA A CA 1
ATOM 953 C C . ALA A 1 120 ? -2.020 -7.635 2.994 1.00 96.88 120 ALA A C 1
ATOM 955 O O . ALA A 1 120 ? -2.674 -7.440 4.023 1.00 96.88 120 ALA A O 1
ATOM 956 N N . LYS A 1 121 ? -1.685 -6.635 2.171 1.00 95.50 121 LYS A N 1
ATOM 957 C CA . LYS A 1 121 ? -2.080 -5.229 2.336 1.00 95.50 121 LYS A CA 1
ATOM 958 C C . LYS A 1 121 ? -3.599 -5.112 2.358 1.00 95.50 121 LYS A C 1
ATOM 960 O O . LYS A 1 121 ? -4.160 -4.604 3.327 1.00 95.50 121 LYS A O 1
ATOM 965 N N . PHE A 1 122 ? -4.279 -5.663 1.353 1.00 95.25 122 PHE A N 1
ATOM 966 C CA . PHE A 1 122 ? -5.741 -5.628 1.297 1.00 95.25 122 PHE A CA 1
ATOM 967 C C . PHE A 1 122 ? -6.393 -6.432 2.424 1.00 95.25 122 PHE A C 1
ATOM 969 O O . PHE A 1 122 ? -7.333 -5.944 3.053 1.00 95.25 122 PHE A O 1
ATOM 976 N N . ALA A 1 123 ? -5.882 -7.627 2.731 1.00 96.69 123 ALA A N 1
ATOM 977 C CA . ALA A 1 123 ? -6.413 -8.453 3.813 1.00 96.69 123 ALA A CA 1
ATOM 978 C C . ALA A 1 123 ? -6.289 -7.766 5.185 1.00 96.69 123 ALA A C 1
ATOM 980 O O . ALA A 1 123 ? -7.249 -7.738 5.961 1.00 96.69 123 ALA A O 1
ATOM 981 N N . SER A 1 124 ? -5.125 -7.178 5.479 1.00 96.62 124 SER A N 1
ATOM 982 C CA . SER A 1 124 ? -4.872 -6.470 6.739 1.00 96.62 124 SER A CA 1
ATOM 983 C C . SER A 1 124 ? -5.677 -5.175 6.849 1.00 96.62 124 SER A C 1
ATOM 985 O O . SER A 1 124 ? -6.274 -4.928 7.899 1.00 96.62 124 SER A O 1
ATOM 987 N N . LEU A 1 125 ? -5.782 -4.393 5.767 1.00 96.44 125 LEU A N 1
ATOM 988 C CA . LEU A 1 125 ? -6.617 -3.192 5.723 1.00 96.44 125 LEU A CA 1
ATOM 989 C C . LEU A 1 125 ? -8.091 -3.533 5.956 1.00 96.44 125 LEU A C 1
ATOM 991 O O . LEU A 1 125 ? -8.737 -2.923 6.808 1.00 96.44 125 LEU A O 1
ATOM 995 N N . TYR A 1 126 ? -8.610 -4.537 5.244 1.00 96.44 126 TYR A N 1
ATOM 996 C CA . TYR A 1 126 ? -9.990 -4.995 5.393 1.00 96.44 126 TYR A CA 1
ATOM 997 C C . TYR A 1 126 ? -10.286 -5.420 6.834 1.00 96.44 126 TYR A C 1
ATOM 999 O O . TYR A 1 126 ? -11.272 -4.973 7.423 1.00 96.44 126 TYR A O 1
ATOM 1007 N N . LEU A 1 127 ? -9.409 -6.233 7.432 1.00 97.12 127 LEU A N 1
ATOM 1008 C CA . LEU A 1 127 ? -9.550 -6.663 8.821 1.00 97.12 127 LEU A CA 1
ATOM 1009 C C . LEU A 1 127 ? -9.524 -5.471 9.788 1.00 97.12 127 LEU A C 1
ATOM 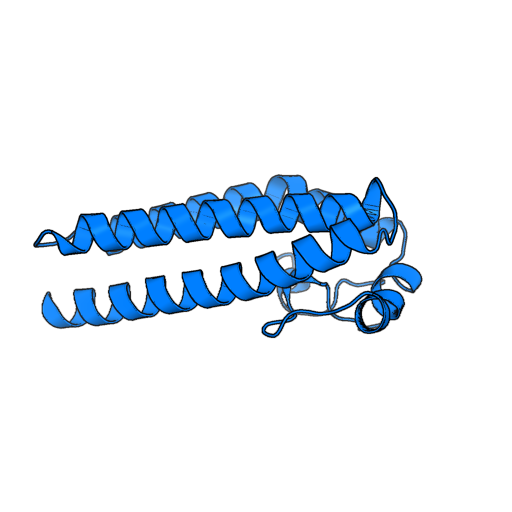1011 O O . LEU A 1 127 ? -10.372 -5.388 10.677 1.00 97.12 127 LEU A O 1
ATOM 1015 N N . CYS A 1 128 ? -8.589 -4.534 9.606 1.00 96.81 128 CYS A N 1
ATOM 1016 C CA . CYS A 1 128 ? -8.471 -3.340 10.441 1.00 96.81 128 CYS A CA 1
ATOM 1017 C C . CYS A 1 128 ? -9.746 -2.487 10.387 1.00 96.81 128 CYS A C 1
ATOM 1019 O O . CYS A 1 128 ? -10.307 -2.140 11.429 1.00 96.81 128 CYS A O 1
ATOM 1021 N N . VAL A 1 129 ? -10.254 -2.211 9.183 1.00 96.62 129 VAL A N 1
ATOM 1022 C CA . VAL A 1 129 ? -11.490 -1.444 8.979 1.00 96.62 129 VAL A CA 1
ATOM 1023 C C . VAL A 1 129 ? -12.698 -2.173 9.565 1.00 96.62 129 VAL A C 1
ATOM 1025 O O . VAL A 1 129 ? -13.508 -1.550 10.250 1.00 96.62 129 VAL A O 1
ATOM 1028 N N . LEU A 1 130 ? -12.818 -3.488 9.361 1.00 96.75 130 LEU A N 1
ATOM 1029 C CA . LEU A 1 130 ? -13.918 -4.281 9.913 1.00 96.75 130 LEU A CA 1
ATOM 1030 C C . LEU A 1 130 ? -13.948 -4.205 11.445 1.00 96.75 130 LEU A C 1
ATOM 1032 O O . LEU A 1 130 ? -14.994 -3.926 12.035 1.00 96.75 130 LEU A O 1
ATOM 1036 N N . VAL A 1 131 ? -12.797 -4.413 12.090 1.00 95.19 131 VAL A N 1
ATOM 1037 C CA . VAL A 1 131 ? -12.667 -4.335 13.551 1.00 95.19 131 VAL A CA 1
ATOM 1038 C C . VAL A 1 131 ? -12.970 -2.922 14.045 1.00 95.19 131 VAL A C 1
ATOM 1040 O O . VAL A 1 131 ? -13.707 -2.773 15.019 1.00 95.19 131 VAL A O 1
ATOM 1043 N N . LEU A 1 132 ? -12.471 -1.890 13.358 1.00 94.94 132 LEU A N 1
ATOM 1044 C CA . LEU A 1 132 ? -12.756 -0.493 13.678 1.00 94.94 132 LEU A CA 1
ATOM 1045 C C . LEU A 1 132 ? -14.260 -0.195 13.609 1.00 94.94 132 LEU A C 1
ATOM 1047 O O . LEU A 1 132 ? -14.813 0.354 14.558 1.00 94.94 132 LEU A O 1
ATOM 1051 N N . VAL A 1 133 ? -14.947 -0.596 12.537 1.00 94.94 133 VAL A N 1
ATOM 1052 C CA . VAL A 1 133 ? -16.396 -0.381 12.377 1.00 94.94 133 VAL A CA 1
ATOM 1053 C C . VAL A 1 133 ? -17.185 -1.092 13.476 1.00 94.94 133 VAL A C 1
ATOM 1055 O O . VAL A 1 133 ? -18.085 -0.496 14.069 1.00 94.94 133 VAL A O 1
ATOM 1058 N N . VAL A 1 134 ? -16.852 -2.350 13.777 1.00 93.81 134 VAL A N 1
ATOM 1059 C CA . VAL A 1 134 ? -17.510 -3.110 14.851 1.00 93.81 134 VAL A CA 1
ATOM 1060 C C . VAL A 1 134 ? -17.272 -2.456 16.211 1.00 93.81 134 VAL A C 1
ATOM 1062 O O . VAL A 1 134 ? -18.208 -2.346 17.002 1.00 93.81 134 VAL A O 1
ATOM 1065 N N . HIS A 1 135 ? -16.047 -2.000 16.480 1.00 93.00 135 HIS A N 1
ATOM 1066 C CA . HIS A 1 135 ? -15.698 -1.296 17.713 1.00 93.00 135 HIS A CA 1
ATOM 1067 C C . HIS A 1 135 ? -16.492 0.000 17.859 1.00 93.00 135 HIS A C 1
ATOM 1069 O O . HIS A 1 135 ? -17.178 0.181 18.862 1.00 93.00 135 HIS A O 1
ATOM 1075 N N . LEU A 1 136 ? -16.499 0.846 16.825 1.00 91.12 136 LEU A N 1
ATOM 1076 C CA . LEU A 1 136 ? -17.222 2.118 16.831 1.00 91.12 136 LEU A CA 1
ATOM 1077 C C . LEU A 1 136 ? -18.722 1.925 17.065 1.00 91.12 136 LEU A C 1
ATOM 1079 O O . LEU A 1 136 ? -19.299 2.638 17.881 1.00 91.12 136 LEU A O 1
ATOM 1083 N N . ARG A 1 137 ? -19.338 0.918 16.432 1.00 91.62 137 ARG A N 1
ATOM 1084 C CA . ARG A 1 137 ? -20.760 0.583 16.629 1.00 91.62 137 ARG A CA 1
ATOM 1085 C C . ARG A 1 137 ? -21.100 0.118 18.043 1.00 91.62 137 ARG A C 1
ATOM 1087 O O . ARG A 1 137 ? -22.239 0.269 18.455 1.00 91.62 137 ARG A O 1
ATOM 1094 N N . ARG A 1 138 ? -20.151 -0.481 18.766 1.00 88.69 138 ARG A N 1
ATOM 1095 C CA . ARG A 1 138 ? -20.351 -0.925 20.158 1.00 88.69 138 ARG A CA 1
ATOM 1096 C C . ARG A 1 138 ? -20.140 0.193 21.177 1.00 88.69 138 ARG A C 1
ATOM 1098 O O . ARG A 1 138 ? -20.509 0.024 22.333 1.00 88.69 138 ARG A O 1
ATOM 1105 N N . THR A 1 139 ? -19.491 1.281 20.771 1.00 81.94 139 THR A N 1
ATOM 1106 C CA . THR A 1 139 ? -19.152 2.419 21.640 1.00 81.94 139 THR A CA 1
ATOM 1107 C C . THR A 1 139 ? -19.982 3.678 21.376 1.00 81.94 139 THR A C 1
ATOM 1109 O O . THR A 1 139 ? -19.779 4.668 22.078 1.00 81.94 139 THR A O 1
ATOM 1112 N N . ALA A 1 140 ? -20.842 3.654 20.354 1.00 75.31 140 ALA A N 1
ATOM 1113 C CA . ALA A 1 140 ? -21.841 4.682 20.060 1.00 75.31 140 ALA A CA 1
ATOM 1114 C C . ALA A 1 140 ? -23.127 4.400 20.844 1.00 75.31 140 ALA A C 1
ATOM 1116 O O . ALA A 1 140 ? -23.722 5.383 21.334 1.00 75.31 140 ALA A O 1
#

Radius of gyration: 16.61 Å; chains: 1; bounding box: 38×31×48 Å

Sequence (140 aa):
MGAMTYLTVLPGADWHWPPDFHLTGYDAQSIAPFANAISEQARTTYGVILSRIDRVFIVMLALWMALFGWRGNWVRYFIAGLAAIYAVIDLSENVAIYRFLFVDVMDPAAIETAHHLTMAKFASLYLCVLVLVVHLRRTA

pLDDT: mean 88.48, std 13.54, range [33.22, 98.25]

Foldseek 3Di:
DPVVCVVFDQPQQVRQDQQLPPQQFDALVNCVSSLVRHDPVSLVVLLCCLPPVVLVVLVVVLVVLLVLLPDDDPLSVVLNVLSVVLSVLSNVLSVLSCCCNPPVPSDRVSRVSNRVSSNVNNVSVVVSVVSSVVSVVVVD

Secondary structure (DSSP, 8-state):
--SGGGSS--TTSTTPPPGGG-TT---HHHHHHHHHH--HHHHHHHHHIIIIIHHHHHHHHHHHHHHHT-SSSTHHHHHHHHHHHHHHHHHHHHHHHHIIIIISTT-HHHHHHHHHHHHHHHHHHHHHHHHHHHHHHHH-